Protein AF-A0A340XTI4-F1 (afdb_monomer_lite)

Structure (mmCIF, N/CA/C/O backbone):
data_AF-A0A340XTI4-F1
#
_entry.id   AF-A0A340XTI4-F1
#
loop_
_atom_site.group_PDB
_atom_site.id
_atom_site.type_symbol
_atom_site.label_atom_id
_atom_site.label_alt_id
_atom_site.label_comp_id
_atom_site.label_asym_id
_atom_site.label_entity_id
_atom_site.label_seq_id
_atom_site.pdbx_PDB_ins_code
_atom_site.Cartn_x
_atom_site.Cartn_y
_atom_site.Cartn_z
_atom_site.occupancy
_atom_site.B_iso_or_equiv
_atom_site.auth_seq_id
_atom_site.auth_comp_id
_atom_site.auth_asym_id
_atom_site.auth_atom_id
_atom_site.pdbx_PDB_model_num
ATOM 1 N N . MET A 1 1 ? -27.723 5.601 19.962 1.00 42.41 1 MET A N 1
ATOM 2 C CA . MET A 1 1 ? -26.975 4.330 19.885 1.00 42.41 1 MET A CA 1
ATOM 3 C C . MET A 1 1 ? -26.402 4.294 18.478 1.00 42.41 1 MET A C 1
ATOM 5 O O . MET A 1 1 ? -27.186 4.264 17.545 1.00 42.41 1 MET A O 1
ATOM 9 N N . GLY A 1 2 ? -25.101 4.545 18.313 1.00 47.34 2 GLY A N 1
ATOM 10 C CA . GLY A 1 2 ? -24.497 4.663 16.983 1.00 47.34 2 GLY A CA 1
ATOM 11 C C . GLY A 1 2 ? -24.345 3.283 16.355 1.00 47.34 2 GLY A C 1
ATOM 12 O O . GLY A 1 2 ? -23.768 2.403 16.988 1.00 47.34 2 GLY A O 1
ATOM 13 N N . GLU A 1 3 ? -24.898 3.108 15.157 1.00 55.84 3 GLU A N 1
ATOM 14 C CA . GLU A 1 3 ? -24.733 1.929 14.299 1.00 55.84 3 GLU A CA 1
ATOM 15 C C . GLU A 1 3 ? -23.262 1.476 14.239 1.00 55.84 3 GLU A C 1
ATOM 17 O O . GLU A 1 3 ? -22.369 2.335 14.251 1.00 55.84 3 GLU A O 1
ATOM 22 N N . PRO A 1 4 ? -22.968 0.167 14.125 1.00 53.97 4 PRO A N 1
ATOM 23 C CA . PRO A 1 4 ? -21.614 -0.284 13.858 1.00 53.97 4 PRO A CA 1
ATOM 24 C C . PRO A 1 4 ? -21.246 0.201 12.454 1.00 53.97 4 PRO A C 1
ATOM 26 O O . PRO A 1 4 ? -21.649 -0.398 11.459 1.00 53.97 4 PRO A O 1
ATOM 29 N N . GLN A 1 5 ? -20.503 1.307 12.349 1.00 60.38 5 GLN A N 1
ATOM 30 C CA . GLN A 1 5 ? -19.876 1.664 11.081 1.00 60.38 5 GLN A CA 1
ATOM 31 C C . GLN A 1 5 ? -18.977 0.484 10.701 1.00 60.38 5 GLN A C 1
ATOM 33 O O . GLN A 1 5 ? -17.991 0.204 11.385 1.00 60.38 5 GLN A O 1
ATOM 38 N N . GLY A 1 6 ? -19.384 -0.276 9.680 1.00 65.50 6 GLY A N 1
ATOM 39 C CA . GLY A 1 6 ? -18.655 -1.454 9.227 1.00 65.50 6 GLY A CA 1
ATOM 40 C C . GLY A 1 6 ? -17.188 -1.099 9.004 1.00 65.50 6 GLY A C 1
ATOM 41 O O . GLY A 1 6 ? -16.888 -0.060 8.421 1.00 65.50 6 GLY A O 1
ATOM 42 N N . SER A 1 7 ? -16.275 -1.932 9.508 1.00 84.25 7 SER A N 1
ATOM 43 C CA . SER A 1 7 ? -14.839 -1.668 9.396 1.00 84.25 7 SER A CA 1
ATOM 44 C C . SER A 1 7 ? -14.445 -1.543 7.921 1.00 84.25 7 SER A C 1
ATOM 46 O O . SER A 1 7 ? -14.546 -2.501 7.152 1.00 84.25 7 SER A O 1
ATOM 48 N N . MET A 1 8 ? -14.016 -0.346 7.524 1.00 93.00 8 MET A N 1
ATOM 49 C CA . MET A 1 8 ? -13.591 -0.036 6.166 1.00 93.00 8 MET A CA 1
ATOM 50 C C . MET A 1 8 ? -12.092 -0.246 6.059 1.00 93.00 8 MET A C 1
ATOM 52 O O . MET A 1 8 ? -11.308 0.553 6.560 1.00 93.00 8 MET A O 1
ATOM 56 N N . ARG A 1 9 ? -11.674 -1.300 5.366 1.00 95.56 9 ARG A N 1
ATOM 57 C CA . ARG A 1 9 ? -10.262 -1.495 5.038 1.00 95.56 9 ARG A CA 1
ATOM 58 C C . ARG A 1 9 ? -9.939 -0.918 3.669 1.00 95.56 9 ARG A C 1
ATOM 60 O O . ARG A 1 9 ? -10.499 -1.374 2.669 1.00 95.56 9 ARG A O 1
ATOM 67 N N . ILE A 1 10 ? -9.046 0.063 3.632 1.00 96.69 10 ILE A N 1
ATOM 68 C CA . ILE A 1 10 ? -8.687 0.852 2.454 1.00 96.69 10 ILE A CA 1
ATOM 69 C C . ILE A 1 10 ? -7.255 0.495 2.053 1.00 96.69 10 ILE A C 1
ATOM 71 O O . ILE A 1 10 ? -6.303 0.821 2.762 1.00 96.69 10 ILE A O 1
ATOM 75 N N . LEU A 1 11 ? -7.091 -0.181 0.916 1.00 96.94 11 LEU A N 1
ATOM 76 C CA . LEU A 1 11 ? -5.782 -0.509 0.351 1.00 96.94 11 LEU A CA 1
ATOM 77 C C . LEU A 1 11 ? -5.327 0.592 -0.608 1.00 96.94 11 LEU A C 1
ATOM 79 O O . LEU A 1 11 ? -5.980 0.862 -1.611 1.00 96.94 11 LEU A O 1
ATOM 83 N N . VAL A 1 12 ? -4.170 1.186 -0.334 1.00 96.31 12 VAL A N 1
ATOM 84 C CA . VAL A 1 12 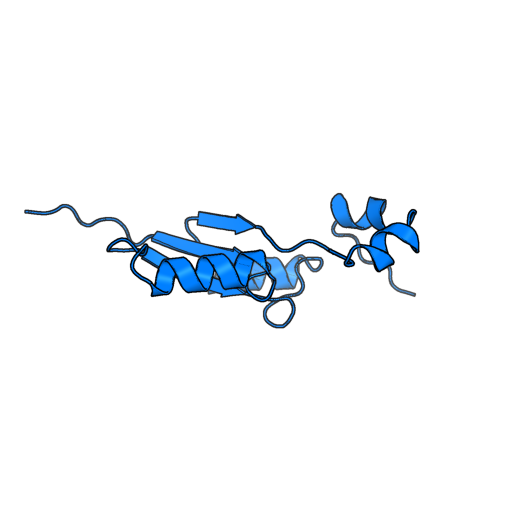? -3.537 2.199 -1.180 1.00 96.31 12 VAL A CA 1
ATOM 85 C C . VAL A 1 12 ? -2.309 1.594 -1.854 1.00 96.31 12 VAL A C 1
ATOM 87 O O . VAL A 1 12 ? -1.271 1.407 -1.211 1.00 96.31 12 VAL A O 1
ATOM 90 N N . THR A 1 13 ? -2.403 1.293 -3.151 1.00 94.88 13 THR A N 1
ATOM 91 C CA . THR A 1 13 ? -1.239 0.844 -3.935 1.00 94.88 13 THR A CA 1
ATOM 92 C C . THR A 1 13 ? -0.378 2.039 -4.330 1.00 94.88 13 THR A C 1
ATOM 94 O O . THR A 1 13 ? -0.887 3.147 -4.474 1.00 94.88 13 THR A O 1
ATOM 97 N N . GLY A 1 14 ? 0.937 1.855 -4.480 1.00 91.62 14 GLY A N 1
ATOM 98 C CA . GLY A 1 14 ? 1.843 2.982 -4.745 1.00 91.62 14 GLY A CA 1
ATOM 99 C C . GLY A 1 14 ? 1.960 3.944 -3.553 1.00 91.62 14 GLY A C 1
ATOM 100 O O . GLY A 1 14 ? 2.312 5.112 -3.715 1.00 91.62 14 GLY A O 1
ATOM 101 N N . GLY A 1 15 ? 1.692 3.455 -2.338 1.00 90.88 15 GLY A N 1
ATOM 102 C CA . GLY A 1 15 ? 1.683 4.211 -1.086 1.00 90.88 15 GLY A CA 1
ATOM 103 C C . GLY A 1 15 ? 3.037 4.802 -0.676 1.00 90.88 15 GLY A C 1
ATOM 104 O O . GLY A 1 15 ? 3.094 5.631 0.234 1.00 90.88 15 GLY A O 1
ATOM 105 N N . SER A 1 16 ? 4.129 4.396 -1.330 1.00 91.50 16 SER A N 1
ATOM 106 C CA . SER A 1 16 ? 5.458 4.996 -1.181 1.00 91.50 16 SER A CA 1
ATOM 107 C C . SER A 1 16 ? 5.721 6.150 -2.155 1.00 91.50 16 SER A C 1
ATOM 109 O O . SER A 1 16 ? 6.707 6.859 -1.966 1.00 91.50 16 SER A O 1
ATOM 111 N N . GLY A 1 17 ? 4.878 6.364 -3.172 1.00 88.12 17 GLY A N 1
ATOM 112 C CA . GLY A 1 17 ? 5.000 7.450 -4.150 1.00 88.12 17 GLY A CA 1
ATOM 113 C C . GLY A 1 17 ? 4.610 8.823 -3.590 1.00 88.12 17 GLY A C 1
ATOM 114 O O . GLY A 1 17 ? 4.174 8.942 -2.447 1.00 88.12 17 GLY A O 1
ATOM 115 N N . LEU A 1 18 ? 4.751 9.878 -4.403 1.00 90.12 18 LEU A N 1
ATOM 116 C CA . LEU A 1 18 ? 4.434 11.257 -3.999 1.00 90.12 18 LEU A CA 1
ATOM 117 C C . LEU A 1 18 ? 2.997 11.385 -3.468 1.00 90.12 18 LEU A C 1
ATOM 119 O O . LEU A 1 18 ? 2.796 11.834 -2.342 1.00 90.12 18 LEU A O 1
ATOM 123 N N . VAL A 1 19 ? 2.020 10.927 -4.256 1.00 90.94 19 VAL A N 1
ATOM 124 C CA . VAL A 1 19 ? 0.595 10.980 -3.896 1.00 90.94 19 VAL A CA 1
ATOM 125 C C . VAL A 1 19 ? 0.299 10.070 -2.701 1.00 90.94 19 VAL A C 1
ATOM 127 O O . VAL A 1 19 ? -0.367 10.489 -1.761 1.00 90.94 19 VAL A O 1
ATOM 130 N N . GLY A 1 20 ? 0.869 8.860 -2.677 1.00 92.94 20 GLY A N 1
ATOM 131 C CA . GLY A 1 20 ? 0.703 7.920 -1.565 1.00 92.94 20 GLY A CA 1
ATOM 132 C C . GLY A 1 20 ? 1.180 8.480 -0.220 1.00 92.94 20 GLY A C 1
ATOM 133 O O . GLY A 1 20 ? 0.489 8.343 0.789 1.00 92.94 20 GLY A O 1
ATOM 134 N N . ARG A 1 21 ? 2.325 9.178 -0.202 1.00 93.94 21 ARG A N 1
ATOM 135 C CA . ARG A 1 21 ? 2.837 9.862 0.998 1.00 93.94 21 ARG A CA 1
ATOM 136 C C . ARG A 1 21 ? 1.985 11.063 1.400 1.00 93.94 21 ARG A C 1
ATOM 138 O O . ARG A 1 21 ? 1.792 11.272 2.594 1.00 93.94 21 ARG A O 1
ATOM 145 N N . ALA A 1 22 ? 1.463 11.821 0.435 1.00 95.00 22 ALA A N 1
ATOM 146 C CA . ALA A 1 22 ? 0.569 12.943 0.717 1.00 95.00 22 ALA A CA 1
ATOM 147 C C . ALA A 1 22 ? -0.736 12.469 1.376 1.00 95.00 22 ALA A C 1
ATOM 149 O O . ALA A 1 22 ? -1.117 12.998 2.415 1.00 95.00 22 ALA A O 1
ATOM 150 N N . ILE A 1 23 ? -1.359 11.411 0.843 1.00 94.00 23 ILE A N 1
ATOM 151 C CA . ILE A 1 23 ? -2.555 10.802 1.444 1.00 94.00 23 ILE A CA 1
ATOM 152 C C . ILE A 1 23 ? -2.240 10.293 2.849 1.00 94.00 23 ILE A C 1
ATOM 154 O O . ILE A 1 23 ? -2.968 10.603 3.786 1.00 94.00 23 ILE A O 1
ATOM 158 N N . ARG A 1 24 ? -1.122 9.576 3.029 1.00 94.88 24 ARG A N 1
ATOM 159 C CA . ARG A 1 24 ? -0.697 9.098 4.354 1.00 94.88 24 ARG A CA 1
ATOM 160 C C . ARG A 1 24 ? -0.576 10.240 5.364 1.00 94.88 24 ARG A C 1
ATOM 162 O O . ARG A 1 24 ? -1.007 10.081 6.501 1.00 94.88 24 ARG A O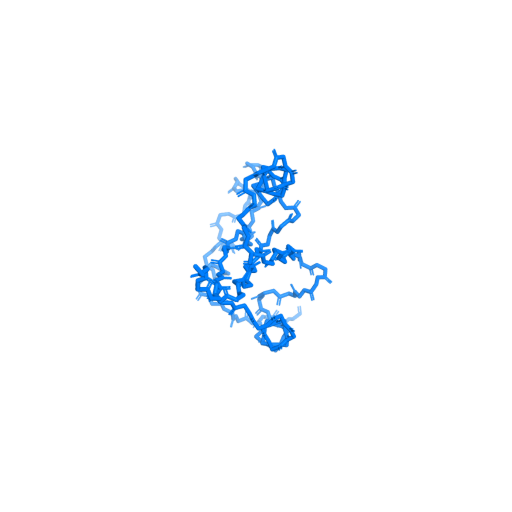 1
ATOM 169 N N . LYS A 1 25 ? -0.008 11.377 4.950 1.00 95.50 25 LYS A N 1
ATOM 170 C CA . LYS A 1 25 ? 0.111 12.570 5.792 1.00 95.50 25 LYS A CA 1
ATOM 171 C C . LYS A 1 25 ? -1.261 13.141 6.158 1.00 95.50 25 LYS A C 1
ATOM 173 O O . LYS A 1 25 ? -1.520 13.331 7.334 1.00 95.50 25 LYS A O 1
ATOM 178 N N . VAL A 1 26 ? -2.150 13.343 5.187 1.00 95.44 26 VAL A N 1
ATOM 179 C CA . VAL A 1 26 ? -3.496 13.896 5.432 1.00 95.44 26 VAL A CA 1
ATOM 180 C C . VAL A 1 26 ? -4.328 12.992 6.351 1.00 95.44 26 VAL A C 1
ATOM 182 O O . VAL A 1 26 ? -4.991 13.478 7.263 1.00 95.44 26 VAL A O 1
ATOM 185 N N . VAL A 1 27 ? -4.248 11.671 6.164 1.00 93.88 27 VAL A N 1
ATOM 186 C CA . VAL A 1 27 ? -4.909 10.689 7.039 1.00 93.88 27 VAL A CA 1
ATOM 187 C C . VAL A 1 27 ? -4.355 10.764 8.467 1.00 93.88 27 VAL A C 1
ATOM 189 O O . VAL A 1 27 ? -5.131 10.739 9.420 1.00 93.88 27 VAL A O 1
ATOM 192 N N . ALA A 1 28 ? -3.033 10.894 8.626 1.00 91.62 28 ALA A N 1
ATOM 193 C CA . ALA A 1 28 ? -2.391 11.046 9.934 1.00 91.62 28 ALA A CA 1
ATOM 194 C C . ALA A 1 28 ? -2.706 12.394 10.610 1.00 91.62 28 ALA A C 1
ATOM 196 O O . ALA A 1 28 ? -2.814 12.445 11.831 1.00 91.62 28 ALA A O 1
ATOM 197 N N . ASP A 1 29 ? -2.904 13.454 9.824 1.00 94.56 29 ASP A N 1
ATOM 198 C CA . ASP A 1 29 ? -3.204 14.812 10.295 1.00 94.56 29 ASP A CA 1
ATOM 199 C C . ASP A 1 29 ? -4.690 14.996 10.697 1.00 94.56 29 ASP A C 1
ATOM 201 O O . ASP A 1 29 ? -5.104 16.098 11.049 1.00 94.56 29 ASP A O 1
ATOM 205 N N . GLY A 1 30 ? -5.497 13.926 10.682 1.00 89.62 30 GLY A N 1
ATOM 206 C CA . GLY A 1 30 ? -6.847 13.911 11.262 1.00 89.62 30 GLY A CA 1
ATOM 207 C C . GLY A 1 30 ? -7.990 13.690 10.273 1.00 89.62 30 GLY A C 1
ATOM 208 O O . GLY A 1 30 ? -9.146 13.702 10.683 1.00 89.62 30 GLY A O 1
ATOM 209 N N . ALA A 1 31 ? -7.702 13.443 8.992 1.00 89.31 31 ALA A N 1
ATOM 210 C CA . ALA A 1 31 ? -8.745 13.129 8.010 1.00 89.31 31 ALA A CA 1
ATOM 211 C C . ALA A 1 31 ? -9.317 11.702 8.140 1.00 89.31 31 ALA A C 1
ATOM 213 O O . ALA A 1 31 ? -10.273 11.368 7.444 1.00 89.31 31 ALA A O 1
ATOM 214 N N . ARG A 1 32 ? -8.730 10.850 8.994 1.00 90.62 32 ARG A N 1
ATOM 215 C CA . ARG A 1 32 ? -9.192 9.474 9.223 1.00 90.62 32 ARG A CA 1
ATOM 216 C C . ARG A 1 32 ? -10.554 9.466 9.914 1.00 90.62 32 ARG A C 1
ATOM 218 O O . ARG A 1 32 ? -10.692 10.010 11.009 1.00 90.62 32 ARG A O 1
ATOM 225 N N . LEU A 1 33 ? -11.525 8.775 9.325 1.00 90.31 33 LEU A N 1
ATOM 226 C CA . LEU A 1 33 ? -12.833 8.571 9.946 1.00 90.31 33 LEU A CA 1
ATOM 227 C C . LEU A 1 33 ? -12.821 7.362 10.902 1.00 90.31 33 LEU A C 1
ATOM 229 O O . LEU A 1 33 ? -12.030 6.425 10.727 1.00 90.31 33 LEU A O 1
ATOM 233 N N . PRO A 1 34 ? -13.705 7.338 11.919 1.00 90.50 34 PRO A N 1
ATOM 234 C CA . PRO A 1 34 ? -13.911 6.154 12.746 1.00 90.50 34 PRO A CA 1
ATOM 235 C C . PRO A 1 34 ? -14.272 4.930 11.894 1.00 90.50 34 PRO A C 1
ATOM 237 O O . PRO A 1 34 ? -15.092 5.014 10.984 1.00 90.50 34 PRO A O 1
ATOM 240 N N . GLY A 1 35 ? -13.657 3.786 12.195 1.00 90.12 35 GLY A N 1
ATOM 241 C CA . GLY A 1 35 ? -13.891 2.532 11.470 1.00 90.12 35 GLY A CA 1
ATOM 242 C C . GLY A 1 35 ? -13.008 2.319 10.235 1.00 90.12 35 GLY A C 1
ATOM 243 O O . GLY A 1 35 ? -13.022 1.219 9.685 1.00 90.12 35 GLY A O 1
ATOM 244 N N . GLU A 1 36 ? -12.197 3.301 9.827 1.00 93.81 36 GLU A N 1
ATOM 245 C CA . GLU A 1 36 ? -11.253 3.149 8.714 1.00 93.81 36 GLU A CA 1
ATOM 246 C C . GLU A 1 36 ? -9.930 2.501 9.136 1.00 93.81 36 GLU A C 1
ATOM 248 O O . GLU A 1 36 ? -9.299 2.915 10.110 1.00 93.81 36 GLU A O 1
ATOM 253 N N . ASP A 1 37 ? -9.452 1.545 8.345 1.00 94.94 37 ASP A N 1
ATOM 254 C CA . ASP A 1 37 ? -8.154 0.879 8.435 1.00 94.94 37 ASP A CA 1
ATOM 255 C C . ASP A 1 37 ? -7.388 1.081 7.119 1.00 94.94 37 ASP A C 1
ATOM 257 O O . ASP A 1 37 ? -7.773 0.559 6.072 1.00 94.94 37 ASP A O 1
ATOM 261 N N . TRP A 1 38 ? -6.322 1.882 7.160 1.00 96.06 38 TRP A N 1
ATOM 262 C CA . TRP A 1 38 ? -5.578 2.306 5.974 1.00 96.06 38 TRP A CA 1
ATOM 263 C C . TRP A 1 38 ? -4.307 1.477 5.789 1.00 96.06 38 TRP A C 1
ATOM 265 O O . TRP A 1 38 ? -3.383 1.537 6.602 1.00 96.06 38 TRP A O 1
ATOM 275 N N . VAL A 1 39 ? -4.220 0.766 4.666 1.00 96.69 39 VAL A N 1
ATOM 276 C CA . VAL A 1 39 ? -3.098 -0.113 4.324 1.00 96.69 39 VAL A CA 1
ATOM 277 C C . VAL A 1 39 ? -2.373 0.446 3.106 1.00 96.69 39 VAL A C 1
ATOM 279 O O . VAL A 1 39 ? -2.863 0.372 1.985 1.00 96.69 39 VAL A O 1
ATOM 282 N N . PHE A 1 40 ? -1.183 1.004 3.312 1.00 96.50 40 PHE A N 1
ATOM 283 C CA . PHE A 1 40 ? -0.365 1.573 2.239 1.00 96.50 40 PHE A CA 1
ATOM 284 C C . PHE A 1 40 ? 0.723 0.592 1.813 1.00 96.50 40 PHE A C 1
ATOM 286 O O . PHE A 1 40 ? 1.587 0.261 2.623 1.00 96.50 40 PHE A O 1
ATOM 293 N N . VAL A 1 41 ? 0.729 0.206 0.538 1.00 95.44 41 VAL A N 1
ATOM 294 C CA . VAL A 1 41 ? 1.660 -0.793 -0.010 1.00 95.44 41 VAL A CA 1
ATOM 295 C C . VAL A 1 41 ? 2.510 -0.226 -1.140 1.00 95.44 41 VAL A C 1
ATOM 297 O O . VAL A 1 41 ? 2.171 0.771 -1.781 1.00 95.44 41 VAL A O 1
ATOM 300 N N . SER A 1 42 ? 3.633 -0.873 -1.395 1.00 93.31 42 SER A N 1
ATOM 301 C CA . SER A 1 42 ? 4.631 -0.535 -2.402 1.00 93.31 42 SER A CA 1
ATOM 302 C C . SER A 1 42 ? 5.038 -1.777 -3.199 1.00 93.31 42 SER A C 1
ATOM 304 O O . SER A 1 42 ? 4.625 -2.888 -2.881 1.00 93.31 42 SER A O 1
ATOM 306 N N . SER A 1 43 ? 5.906 -1.608 -4.198 1.00 89.88 43 SER A N 1
ATOM 307 C CA . SER A 1 43 ? 6.480 -2.735 -4.949 1.00 89.88 43 SER A CA 1
ATOM 308 C C . SER A 1 43 ? 7.312 -3.700 -4.093 1.00 89.88 43 SER A C 1
ATOM 310 O O . SER A 1 43 ? 7.626 -4.790 -4.551 1.00 89.88 43 SER A O 1
ATOM 312 N N . LYS A 1 44 ? 7.679 -3.326 -2.857 1.00 92.00 44 LYS A N 1
ATOM 313 C CA . LYS A 1 44 ? 8.328 -4.238 -1.899 1.00 92.00 44 LYS A CA 1
ATOM 314 C C . LYS A 1 44 ? 7.346 -5.210 -1.241 1.00 92.00 44 LYS A C 1
ATOM 316 O O . LYS A 1 44 ? 7.781 -6.208 -0.681 1.00 92.00 44 LYS A O 1
ATOM 321 N N . ASP A 1 45 ? 6.057 -4.883 -1.257 1.00 92.75 45 ASP A N 1
ATOM 322 C CA . ASP A 1 45 ? 5.004 -5.666 -0.610 1.00 92.75 45 ASP A CA 1
ATOM 323 C C . ASP A 1 45 ? 4.392 -6.682 -1.581 1.00 92.75 45 ASP A C 1
ATOM 325 O O . ASP A 1 45 ? 4.089 -7.805 -1.185 1.00 92.75 45 ASP A O 1
ATOM 329 N N . ALA A 1 46 ? 4.221 -6.285 -2.844 1.00 91.81 46 ALA A N 1
ATOM 330 C CA . ALA A 1 46 ? 3.852 -7.156 -3.953 1.00 91.81 46 ALA A CA 1
ATOM 331 C C . ALA A 1 46 ? 4.215 -6.485 -5.283 1.00 91.81 46 ALA A C 1
ATOM 333 O O . ALA A 1 46 ? 3.993 -5.279 -5.454 1.00 91.81 46 ALA A O 1
ATOM 334 N N . ASP A 1 47 ? 4.708 -7.266 -6.242 1.00 91.25 47 ASP A N 1
ATOM 335 C CA . ASP A 1 47 ? 4.725 -6.839 -7.638 1.00 91.25 47 ASP A CA 1
ATOM 336 C C . ASP A 1 47 ? 3.306 -6.935 -8.215 1.00 91.25 47 ASP A C 1
ATOM 338 O O . ASP A 1 47 ? 2.731 -8.017 -8.309 1.00 91.25 47 ASP A O 1
ATOM 342 N N . LEU A 1 48 ? 2.728 -5.792 -8.592 1.00 89.44 48 LEU A N 1
ATOM 343 C CA . LEU A 1 48 ? 1.363 -5.734 -9.122 1.00 89.44 48 LEU A CA 1
ATOM 344 C C . LEU A 1 48 ? 1.263 -6.145 -10.598 1.00 89.44 48 LEU A C 1
ATOM 346 O O . LEU A 1 48 ? 0.157 -6.240 -11.126 1.00 89.44 48 LEU A O 1
ATOM 350 N N . THR A 1 49 ? 2.395 -6.383 -11.266 1.00 86.62 49 THR A N 1
ATOM 351 C CA . THR A 1 49 ? 2.424 -7.006 -12.599 1.00 86.62 49 THR A CA 1
ATOM 352 C C . THR A 1 49 ? 2.315 -8.534 -12.519 1.00 86.62 49 THR A C 1
ATOM 354 O O . THR A 1 49 ? 1.910 -9.174 -13.490 1.00 86.62 49 THR A O 1
ATOM 357 N N . ASP A 1 50 ? 2.594 -9.111 -11.345 1.00 90.38 50 ASP A N 1
ATOM 358 C CA . ASP A 1 50 ? 2.434 -10.528 -11.030 1.00 90.38 50 ASP A CA 1
ATOM 359 C C . ASP A 1 50 ? 1.043 -10.786 -10.419 1.00 90.38 50 ASP A C 1
ATOM 361 O O . ASP A 1 50 ? 0.677 -10.283 -9.348 1.00 90.38 50 ASP A O 1
ATOM 365 N N . ALA A 1 51 ? 0.242 -11.602 -11.108 1.00 91.19 51 ALA A N 1
ATOM 366 C CA . ALA A 1 51 ? -1.120 -11.922 -10.694 1.00 91.19 51 ALA A CA 1
ATOM 367 C C . ALA A 1 51 ? -1.181 -12.737 -9.390 1.00 91.19 51 ALA A C 1
ATOM 369 O O . ALA A 1 51 ? -2.109 -12.550 -8.599 1.00 91.19 51 ALA A O 1
ATOM 370 N N . ALA A 1 52 ? -0.213 -13.622 -9.139 1.00 95.62 52 ALA A N 1
ATOM 371 C CA . ALA A 1 52 ? -0.171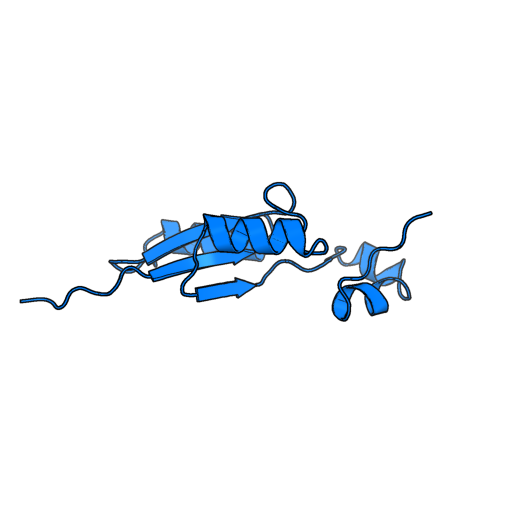 -14.442 -7.932 1.00 95.62 5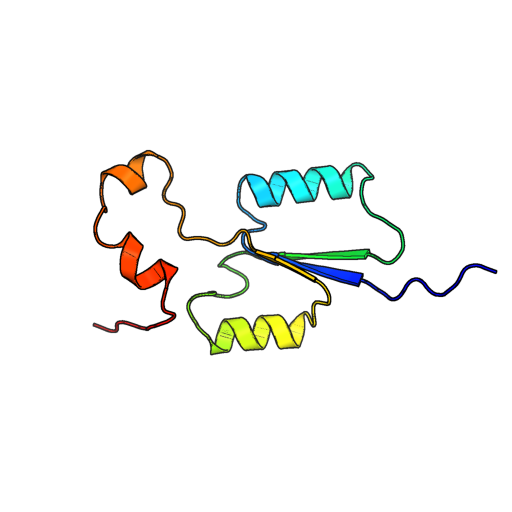2 ALA A CA 1
ATOM 372 C C . ALA A 1 52 ? 0.192 -13.592 -6.708 1.00 95.62 52 ALA A C 1
ATOM 374 O O . ALA A 1 52 ? -0.479 -13.685 -5.678 1.00 95.62 52 ALA A O 1
ATOM 375 N N . GLN A 1 53 ? 1.183 -12.706 -6.835 1.00 94.31 53 GLN A N 1
ATOM 376 C CA . GLN A 1 53 ? 1.548 -11.764 -5.771 1.00 94.31 53 GLN A CA 1
ATOM 377 C C . GLN A 1 53 ? 0.420 -10.773 -5.480 1.00 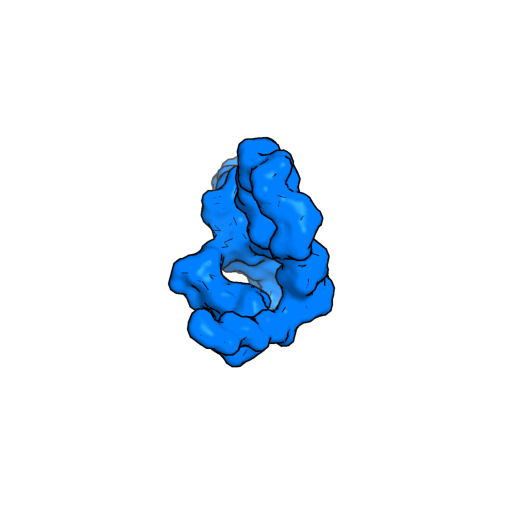94.31 53 GLN A C 1
ATOM 379 O O . GLN A 1 53 ? 0.082 -10.538 -4.318 1.00 94.31 53 GLN A O 1
ATOM 384 N N . THR A 1 54 ? -0.221 -10.241 -6.525 1.00 93.00 54 THR A N 1
ATOM 385 C CA . THR A 1 54 ? -1.389 -9.361 -6.378 1.00 93.00 54 THR A CA 1
ATOM 386 C C . THR A 1 54 ? -2.525 -10.080 -5.661 1.00 93.00 54 THR A C 1
ATOM 388 O O . THR A 1 54 ? -3.103 -9.548 -4.715 1.00 93.00 54 THR A O 1
ATOM 391 N N . ARG A 1 55 ? -2.826 -11.320 -6.053 1.00 94.75 55 ARG A N 1
ATOM 392 C CA . ARG A 1 55 ? -3.865 -12.117 -5.401 1.00 94.75 55 ARG A CA 1
ATOM 393 C C . ARG A 1 55 ? -3.539 -12.385 -3.933 1.00 94.75 55 ARG A C 1
ATOM 395 O O . ARG A 1 55 ? -4.391 -12.137 -3.085 1.00 94.75 55 ARG A O 1
ATOM 402 N N . ALA A 1 56 ? -2.312 -12.799 -3.623 1.00 96.88 56 ALA A N 1
ATOM 403 C CA . ALA A 1 56 ? -1.868 -13.023 -2.249 1.00 96.88 56 ALA A CA 1
ATOM 404 C C . ALA A 1 56 ? -1.965 -11.745 -1.397 1.00 96.88 56 ALA A C 1
ATOM 406 O O . ALA A 1 56 ? -2.382 -11.793 -0.238 1.00 96.88 56 ALA A O 1
ATOM 407 N N . LEU A 1 57 ? -1.647 -10.582 -1.976 1.00 94.88 57 LEU A N 1
ATOM 408 C CA . LEU A 1 57 ? -1.812 -9.291 -1.315 1.00 94.88 57 LEU A CA 1
ATOM 409 C C . LEU A 1 57 ? -3.285 -9.009 -0.986 1.00 94.88 57 LEU A C 1
ATOM 411 O O . LEU A 1 57 ? -3.601 -8.623 0.140 1.00 94.88 57 LEU A O 1
ATOM 415 N N . PHE A 1 58 ? -4.190 -9.210 -1.945 1.00 95.31 58 PHE A N 1
ATOM 416 C CA . PHE A 1 58 ? -5.624 -8.996 -1.743 1.00 95.31 58 PHE A CA 1
ATOM 417 C C . PHE A 1 58 ? -6.232 -9.999 -0.757 1.00 95.31 58 PHE A C 1
ATOM 419 O O . PHE A 1 58 ? -7.074 -9.610 0.049 1.00 95.31 58 PHE A O 1
ATOM 426 N N . GLU A 1 59 ? -5.784 -11.253 -0.758 1.00 96.56 59 GLU A N 1
ATOM 427 C CA . GLU A 1 59 ? -6.214 -12.277 0.201 1.00 96.56 59 GLU A CA 1
ATOM 428 C C . GLU A 1 59 ? -5.720 -11.973 1.623 1.00 96.56 59 GLU A C 1
ATOM 430 O O . GLU A 1 59 ? -6.470 -12.147 2.583 1.00 96.56 59 GLU A O 1
ATOM 435 N N . LYS A 1 60 ? -4.495 -11.449 1.765 1.00 95.44 60 LYS A N 1
ATOM 436 C CA . LYS A 1 60 ? -3.930 -11.024 3.053 1.00 95.44 60 LYS A CA 1
ATOM 437 C C . LYS A 1 60 ? -4.625 -9.782 3.603 1.00 95.44 60 LYS A C 1
ATOM 439 O O . LYS A 1 60 ? -4.963 -9.730 4.783 1.00 95.44 60 LYS A O 1
ATOM 444 N N . VAL A 1 61 ? -4.800 -8.761 2.765 1.00 95.06 61 VAL A N 1
ATOM 445 C CA . VAL A 1 61 ? -5.345 -7.470 3.197 1.00 95.06 61 VAL A CA 1
ATOM 446 C C . VAL A 1 61 ? -6.864 -7.539 3.309 1.00 95.06 61 VAL A C 1
ATOM 448 O O . VAL A 1 61 ? -7.411 -7.001 4.260 1.00 95.06 61 VAL A O 1
ATOM 451 N N . ARG A 1 62 ? -7.567 -8.226 2.404 1.00 95.88 62 ARG A N 1
ATOM 452 C CA . ARG A 1 62 ? -9.039 -8.214 2.290 1.00 95.88 62 ARG A CA 1
ATOM 453 C C . ARG A 1 62 ? -9.613 -6.788 2.284 1.00 95.88 62 ARG A C 1
ATOM 455 O O . ARG A 1 62 ? -10.367 -6.430 3.191 1.00 95.88 62 ARG A O 1
ATOM 462 N N . PRO A 1 63 ? -9.213 -5.942 1.319 1.00 95.75 63 PRO A N 1
ATOM 463 C CA . PRO A 1 63 ? -9.692 -4.571 1.264 1.00 95.75 63 PRO A CA 1
ATOM 464 C C . PRO A 1 63 ? -11.182 -4.505 0.923 1.00 95.75 63 PRO A C 1
ATOM 466 O O . PRO A 1 63 ? -11.687 -5.278 0.115 1.00 95.75 63 PRO A O 1
ATOM 469 N N . THR A 1 64 ? -11.861 -3.528 1.513 1.00 96.62 64 THR A N 1
ATOM 470 C CA . THR A 1 64 ? -13.217 -3.101 1.123 1.00 96.62 64 THR A CA 1
ATOM 471 C C . THR A 1 64 ? -13.173 -2.029 0.036 1.00 96.62 64 THR A C 1
ATOM 473 O O . THR A 1 64 ? -14.065 -1.952 -0.799 1.00 96.62 64 THR A O 1
ATOM 476 N N . HIS A 1 65 ? -12.106 -1.225 0.035 1.00 95.25 65 HIS A N 1
ATOM 477 C CA . HIS A 1 65 ? -11.887 -0.115 -0.882 1.00 95.25 65 HIS A CA 1
ATOM 478 C C . HIS A 1 65 ? -10.434 -0.126 -1.356 1.00 95.25 65 HIS A C 1
ATOM 480 O O . HIS A 1 65 ? -9.529 -0.497 -0.602 1.00 95.25 65 HIS A O 1
ATOM 486 N N . VAL A 1 66 ? -10.203 0.302 -2.597 1.00 94.56 66 VAL A N 1
ATOM 487 C CA . VAL A 1 66 ? -8.864 0.374 -3.188 1.00 94.56 66 VAL A CA 1
ATOM 488 C C . VAL A 1 66 ? -8.643 1.753 -3.795 1.00 94.56 66 VAL A C 1
ATOM 490 O O . VAL A 1 66 ? -9.410 2.193 -4.645 1.00 94.56 66 VAL A O 1
ATOM 493 N N . ILE A 1 67 ? -7.557 2.409 -3.392 1.00 93.25 67 ILE A N 1
ATOM 494 C CA . ILE A 1 67 ? -7.029 3.609 -4.042 1.00 93.25 67 ILE A CA 1
ATOM 495 C C . ILE A 1 67 ? -5.775 3.181 -4.805 1.00 93.25 67 ILE A C 1
ATOM 497 O O . ILE A 1 67 ? -4.721 2.931 -4.216 1.00 93.25 67 ILE A O 1
ATOM 501 N N . HIS A 1 68 ? -5.895 3.040 -6.124 1.00 91.81 68 HIS A N 1
ATOM 502 C CA . HIS A 1 68 ? -4.820 2.503 -6.951 1.00 91.81 68 HIS A CA 1
ATOM 503 C C . HIS A 1 68 ? -3.925 3.620 -7.508 1.00 91.81 68 HIS A C 1
ATOM 505 O O . HIS A 1 68 ? -4.285 4.276 -8.481 1.00 91.81 68 HIS A O 1
ATOM 511 N N . LEU A 1 69 ? -2.762 3.847 -6.885 1.00 88.50 69 LEU A N 1
ATOM 512 C CA . LEU A 1 69 ? -1.772 4.848 -7.330 1.00 88.50 69 LEU A CA 1
ATOM 513 C C . LEU A 1 69 ? -0.516 4.205 -7.916 1.00 88.50 69 LEU A C 1
ATOM 515 O O . LEU A 1 69 ? 0.364 4.907 -8.417 1.00 88.50 69 LEU A O 1
ATOM 519 N N . ALA A 1 70 ? -0.392 2.882 -7.803 1.00 80.62 70 ALA A N 1
ATOM 520 C CA . ALA A 1 70 ? 0.694 2.158 -8.429 1.00 80.62 70 ALA A CA 1
ATOM 521 C C . ALA A 1 70 ? 0.551 2.255 -9.946 1.00 80.62 70 ALA A C 1
ATOM 523 O O . ALA A 1 70 ? -0.386 1.749 -10.544 1.00 80.62 70 ALA A O 1
ATOM 524 N N . ALA A 1 71 ? 1.515 2.907 -10.566 1.00 74.62 71 ALA A N 1
ATOM 525 C CA . ALA A 1 71 ? 1.699 2.900 -11.998 1.00 74.62 71 ALA A CA 1
ATOM 526 C C . ALA A 1 71 ? 3.203 2.886 -12.245 1.00 74.62 71 ALA A C 1
ATOM 528 O O . ALA A 1 71 ? 3.974 3.397 -11.422 1.00 74.62 71 ALA A O 1
ATOM 529 N N . MET A 1 72 ? 3.635 2.340 -13.381 1.00 60.47 72 MET A N 1
ATOM 530 C CA . MET A 1 72 ? 4.993 2.597 -13.838 1.00 60.47 72 MET A CA 1
ATOM 531 C C . MET A 1 72 ? 5.088 4.080 -14.203 1.00 60.47 72 MET A C 1
ATOM 533 O O . MET A 1 72 ? 4.751 4.507 -15.304 1.00 60.47 72 MET A O 1
ATOM 537 N N . VAL A 1 73 ? 5.509 4.882 -13.231 1.00 56.44 73 VAL A N 1
ATOM 538 C CA . VAL A 1 73 ? 5.760 6.308 -13.389 1.00 56.44 73 VAL A CA 1
ATOM 539 C C . VAL A 1 73 ? 7.261 6.506 -13.404 1.00 56.44 73 VAL A C 1
ATOM 541 O O . VAL A 1 73 ? 7.941 6.605 -12.386 1.00 56.44 73 VAL A O 1
ATOM 544 N N . GLY A 1 74 ? 7.809 6.539 -14.608 1.00 43.91 74 GLY A N 1
ATOM 545 C CA . GLY A 1 74 ? 9.059 7.233 -14.798 1.00 43.91 74 GLY A CA 1
ATOM 546 C C . GLY A 1 74 ? 8.799 8.722 -14.608 1.00 43.91 74 GLY A C 1
ATOM 547 O O . GLY A 1 74 ? 7.901 9.249 -15.258 1.00 43.91 74 GLY A O 1
ATOM 548 N N . GLY A 1 75 ? 9.546 9.408 -13.734 1.00 46.72 75 GLY A N 1
ATOM 549 C CA . GLY A 1 75 ? 9.504 10.876 -13.666 1.00 46.72 75 GLY A CA 1
ATOM 550 C C . GLY A 1 75 ? 9.665 11.506 -15.059 1.00 46.72 75 GLY A C 1
ATOM 551 O O . GLY A 1 75 ? 10.047 10.811 -15.997 1.00 46.72 75 GLY A O 1
ATOM 552 N N . LEU A 1 76 ? 9.407 12.809 -15.203 1.00 47.62 76 LEU A N 1
ATOM 553 C CA . LEU A 1 76 ? 9.404 13.547 -16.484 1.00 47.62 76 LEU A CA 1
ATOM 554 C C . LEU A 1 76 ? 10.497 13.101 -17.492 1.00 47.62 76 LEU A C 1
ATOM 556 O O . LEU A 1 76 ? 10.231 12.956 -18.680 1.00 47.62 76 LEU A O 1
ATOM 560 N N . PHE A 1 77 ? 11.696 12.775 -17.002 1.00 43.19 77 PHE A N 1
ATOM 561 C CA . PHE A 1 77 ? 12.842 12.289 -17.778 1.00 43.19 77 PHE A CA 1
ATOM 562 C C . PHE A 1 77 ? 12.755 10.845 -18.319 1.00 43.19 77 PHE A C 1
ATOM 564 O O . PHE A 1 77 ? 13.351 10.552 -19.353 1.00 43.19 77 PHE A O 1
ATOM 571 N N . ARG A 1 78 ? 12.030 9.922 -17.673 1.00 44.72 78 ARG A N 1
ATOM 572 C CA . ARG A 1 78 ? 11.816 8.551 -18.188 1.00 44.72 78 ARG A CA 1
ATOM 573 C C . ARG A 1 78 ? 10.702 8.492 -19.234 1.00 44.72 78 ARG A C 1
ATOM 575 O O . ARG A 1 78 ? 10.793 7.664 -20.132 1.00 44.72 78 ARG A O 1
ATOM 582 N N . ASN A 1 79 ? 9.711 9.382 -19.152 1.00 44.47 79 ASN A N 1
ATOM 583 C CA . ASN A 1 79 ? 8.640 9.479 -20.148 1.00 44.47 79 ASN A CA 1
ATOM 584 C C . ASN A 1 79 ? 9.169 9.945 -21.520 1.00 44.47 79 ASN A C 1
ATOM 586 O O . ASN A 1 79 ? 8.677 9.513 -22.550 1.00 44.47 79 ASN A O 1
ATOM 590 N N . ILE A 1 80 ? 10.222 10.771 -21.538 1.00 52.25 80 ILE A N 1
ATOM 591 C CA . ILE A 1 80 ? 10.846 11.262 -22.781 1.00 52.25 80 ILE A CA 1
ATOM 592 C C . ILE A 1 80 ? 11.744 10.198 -23.441 1.00 52.25 80 ILE A C 1
ATOM 594 O O . ILE A 1 80 ? 11.922 10.216 -24.656 1.00 52.25 80 ILE A O 1
ATOM 598 N N . LYS A 1 81 ? 12.311 9.256 -22.671 1.00 47.53 81 LYS A N 1
ATOM 599 C CA . LYS A 1 81 ? 13.340 8.325 -23.170 1.00 47.53 81 LYS A CA 1
ATOM 600 C C . LYS A 1 81 ? 12.807 6.961 -23.645 1.0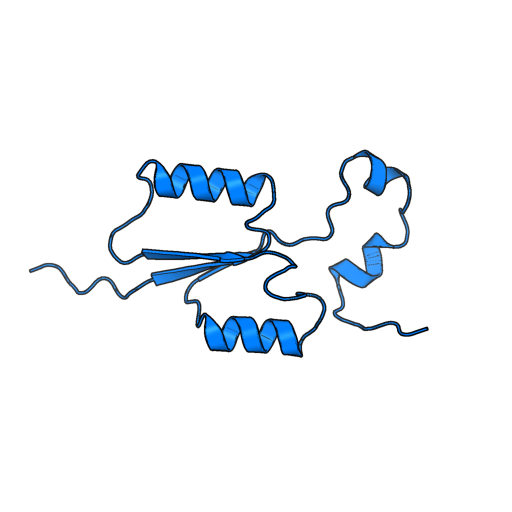0 47.53 81 LYS A C 1
ATOM 602 O O . LYS A 1 81 ? 13.487 6.316 -24.430 1.00 47.53 81 LYS A O 1
ATOM 607 N N . TYR A 1 82 ? 11.617 6.531 -23.212 1.00 48.97 82 TYR A N 1
ATOM 608 C CA . TYR A 1 82 ? 11.097 5.173 -23.470 1.00 48.97 82 TYR A CA 1
ATOM 609 C C . TYR A 1 82 ? 9.658 5.167 -24.002 1.00 48.97 82 TYR A C 1
ATOM 611 O O . TYR A 1 82 ? 8.776 4.536 -23.433 1.00 48.97 82 TYR A O 1
ATOM 619 N N . ASN A 1 83 ? 9.400 5.875 -25.103 1.00 44.38 83 ASN A N 1
ATOM 620 C CA . ASN A 1 83 ? 8.042 6.090 -25.622 1.00 44.38 83 ASN A CA 1
ATOM 621 C C . ASN A 1 83 ? 7.298 4.803 -26.071 1.00 44.38 83 ASN A C 1
ATOM 623 O O . ASN A 1 83 ? 6.082 4.839 -26.223 1.00 44.38 83 ASN A O 1
ATOM 627 N N . LEU A 1 84 ? 7.994 3.673 -26.271 1.00 44.75 84 LEU A N 1
ATOM 628 C CA . LEU A 1 84 ? 7.402 2.403 -26.732 1.00 44.75 84 LEU A CA 1
ATOM 629 C C . LEU A 1 84 ? 7.189 1.353 -25.624 1.00 44.75 84 LEU A C 1
ATOM 631 O O . LEU A 1 84 ? 6.331 0.487 -25.779 1.00 44.75 84 LEU A O 1
ATOM 635 N N . ASP A 1 85 ? 7.861 1.469 -24.474 1.00 50.72 85 ASP A N 1
ATOM 636 C CA . ASP A 1 85 ? 7.717 0.501 -23.369 1.00 50.72 85 ASP A CA 1
ATOM 637 C C . ASP A 1 85 ? 6.498 0.788 -22.470 1.00 50.72 85 ASP A C 1
ATOM 639 O O . ASP A 1 85 ? 6.112 -0.030 -21.634 1.00 50.72 85 ASP A O 1
ATOM 643 N N . PHE A 1 86 ? 5.849 1.945 -22.642 1.00 46.78 86 PHE A N 1
ATOM 644 C CA . PHE A 1 86 ? 4.688 2.348 -21.840 1.00 46.78 86 PHE A CA 1
ATOM 645 C C . PHE A 1 86 ? 3.359 1.716 -22.277 1.00 46.78 86 PHE A C 1
ATOM 647 O O . PHE A 1 86 ? 2.394 1.788 -21.512 1.00 46.78 86 PHE A O 1
ATOM 654 N N . TRP A 1 87 ? 3.278 1.113 -23.469 1.00 43.28 87 TRP A N 1
ATOM 655 C CA . TRP A 1 87 ? 2.017 0.569 -23.990 1.00 43.28 87 TRP A CA 1
ATOM 656 C C . TRP A 1 87 ? 1.664 -0.831 -23.445 1.00 43.28 87 TRP A C 1
ATOM 658 O O . TRP A 1 87 ? 0.556 -0.982 -22.927 1.00 43.28 87 TRP A O 1
ATOM 668 N N . PRO A 1 88 ? 2.562 -1.840 -23.440 1.00 47.59 88 PRO A N 1
ATOM 669 C CA . PRO A 1 88 ? 2.193 -3.193 -23.002 1.00 47.59 88 PRO A CA 1
ATOM 670 C C . PRO A 1 88 ? 1.874 -3.275 -21.502 1.00 47.59 88 PRO A C 1
ATOM 672 O O . PRO A 1 88 ? 0.974 -4.001 -21.089 1.00 47.59 88 PRO A O 1
ATOM 675 N N . GLN A 1 89 ? 2.565 -2.480 -20.682 1.00 48.12 89 GLN A N 1
ATOM 676 C CA . GLN A 1 89 ? 2.499 -2.575 -19.218 1.00 48.12 89 GLN A CA 1
ATOM 677 C C . GLN A 1 89 ? 1.317 -1.814 -18.598 1.00 48.12 89 GLN A C 1
ATOM 679 O O . GLN A 1 89 ? 0.973 -2.046 -17.442 1.00 48.12 89 GLN A O 1
ATOM 684 N N . ARG A 1 90 ? 0.674 -0.906 -19.347 1.00 47.09 90 ARG A N 1
ATOM 685 C CA . ARG A 1 90 ? -0.557 -0.227 -18.901 1.00 47.09 90 ARG A CA 1
ATOM 686 C C . ARG A 1 90 ? -1.822 -1.048 -19.148 1.00 47.09 90 ARG A C 1
ATOM 688 O O . ARG A 1 90 ? -2.848 -0.723 -18.561 1.00 47.09 90 ARG A O 1
ATOM 695 N N . VAL A 1 91 ? -1.764 -2.069 -20.007 1.00 50.41 91 VAL A N 1
ATOM 696 C CA . VAL A 1 91 ? -2.951 -2.819 -20.455 1.00 50.41 91 VAL A CA 1
ATOM 697 C C . VAL A 1 91 ? -2.872 -4.316 -20.140 1.00 50.41 91 VAL A C 1
ATOM 699 O O . VAL A 1 91 ? -3.920 -4.931 -19.964 1.00 50.41 91 VAL A O 1
ATOM 702 N N . ALA A 1 92 ? -1.689 -4.921 -19.992 1.00 40.47 92 ALA A N 1
ATOM 703 C CA . ALA A 1 92 ? -1.594 -6.356 -19.744 1.00 40.47 92 ALA A CA 1
ATOM 704 C C . ALA A 1 92 ? -0.571 -6.706 -18.658 1.00 40.47 92 ALA A C 1
ATOM 706 O O . ALA A 1 92 ? 0.623 -6.444 -18.791 1.00 40.47 92 ALA A O 1
ATOM 707 N N . GLY A 1 93 ? -1.044 -7.392 -17.615 1.00 45.41 93 GLY A N 1
ATOM 708 C CA . GLY A 1 93 ? -0.209 -8.307 -16.846 1.00 45.41 93 GLY A CA 1
ATOM 709 C C . GLY A 1 93 ? 0.228 -9.456 -17.750 1.00 45.41 93 GLY A C 1
ATOM 710 O O . GLY A 1 93 ? -0.461 -10.468 -17.843 1.00 45.41 93 GLY A O 1
ATOM 711 N N . LEU A 1 94 ? 1.344 -9.279 -18.454 1.00 42.31 94 LEU A N 1
ATOM 712 C CA . LEU A 1 94 ? 1.998 -10.332 -19.220 1.00 42.31 94 LEU A CA 1
ATOM 713 C C . LEU A 1 94 ? 3.504 -10.268 -18.979 1.00 42.31 94 LEU A C 1
ATOM 715 O O . LEU A 1 94 ? 4.186 -9.311 -19.340 1.00 42.31 94 LEU A O 1
ATOM 719 N N . SER A 1 95 ? 3.987 -11.338 -18.357 1.00 44.97 95 SER A N 1
ATOM 720 C CA . SER A 1 95 ? 5.384 -11.733 -18.281 1.00 44.97 95 SER A CA 1
ATOM 721 C C . SER A 1 95 ? 6.030 -11.734 -19.665 1.00 44.97 95 SER A C 1
ATOM 723 O O . SER A 1 95 ? 5.506 -12.363 -20.586 1.00 44.97 95 SER A O 1
ATOM 725 N N . ALA A 1 96 ? 7.215 -11.146 -19.783 1.00 42.28 96 ALA A N 1
ATOM 726 C CA . ALA A 1 96 ? 8.149 -11.497 -20.841 1.00 42.28 96 ALA A CA 1
ATOM 727 C C . ALA A 1 96 ? 9.449 -11.950 -20.178 1.00 42.28 96 ALA A C 1
ATOM 729 O O . ALA A 1 96 ? 10.227 -11.140 -19.681 1.00 42.28 96 ALA A O 1
ATOM 730 N N . GLY A 1 97 ? 9.624 -13.270 -20.118 1.00 48.97 97 GLY A N 1
ATOM 731 C CA . GLY A 1 97 ? 10.927 -13.873 -19.907 1.00 48.97 97 GLY A CA 1
ATOM 732 C C . GLY A 1 97 ? 11.749 -13.780 -21.189 1.00 48.97 97 GLY A C 1
ATOM 733 O O . GLY A 1 97 ? 11.247 -14.112 -22.262 1.00 48.97 97 GLY A O 1
ATOM 734 N N . ALA A 1 98 ? 12.989 -13.326 -21.037 1.00 36.88 98 ALA A N 1
ATOM 735 C CA . ALA A 1 98 ? 14.190 -13.743 -21.756 1.00 36.88 98 ALA A CA 1
ATOM 736 C C . ALA A 1 98 ? 15.397 -13.166 -21.004 1.00 36.88 98 ALA A C 1
ATOM 738 O O . ALA A 1 98 ? 15.367 -11.948 -20.713 1.00 36.88 98 ALA A O 1
#

Foldseek 3Di:
DDDPPAQAEEEEEPLVDPVNVVVVVVCVVPPPDPNYDYHYDYVVQFDPLDPVRVVVVCVVRVGPHYHYPDDPDDDPVVCVVCVPVRPDRVPHSDDDDD

InterPro domains:
  IPR001509 NAD-dependent epimerase/dehydratase [PF01370] (10-93)
  IPR036291 NAD(P)-binding domain superfamily [SSF51735] (7-86)

Sequence (98 aa):
MGEPQGSMRILVTGGSGLVGRAIRKVVADGARLPGEDWVFVSSKDADLTDAAQTRALFEKVRPTHVIHLAAMVGGLFRNIKYNLDFWPQRVAGLSAGA

Secondary structure (DSSP, 8-state):
-------EEEEEETTTSHHHHHHHHHIIIIIPPTTEEEEE--TTT--TTSHHHHHHHHHHH--SEEEE-------HHHHHH-TTTTTHHHH-------

Organism: Lipotes vexillifer (NCBI:txid118797)

pLDDT: mean 77.65, std 21.61, range [36.88, 96.94]

Radius of gyration: 16.41 Å; chains: 1; bounding box: 41×29×47 Å